Protein AF-A0AAU7U6L8-F1 (afdb_monomer_lite)

Organism: NCBI:txid694439

Secondary structure (DSSP, 8-state):
---HHHHHHHHHHHHHHHHHHHHHHTT-HHHHHHHHHHHHHHHHHHHHTT--

pLDDT: mean 86.15, std 10.53, range [50.56, 93.81]

Sequence (52 aa):
MKTKGQAIGFWMSIGIAVGVSLGAALHSIGAGIAIGAGLGVAIGIMAGRKLP

Foldseek 3Di:
DQALVNLLVVLQVVLQVQLCVVCVVVVHNPRSNVRSNVRSNVVSNVVNVPPD

Radius of gyration: 11.9 Å; chains: 1; bounding box: 26×14×32 Å

Structure (mmCIF, N/CA/C/O backbone):
data_AF-A0AAU7U6L8-F1
#
_entry.id   AF-A0AAU7U6L8-F1
#
loop_
_atom_site.group_PDB
_atom_site.id
_atom_site.type_symbol
_atom_site.label_atom_id
_atom_site.label_alt_id
_atom_site.label_comp_id
_atom_site.label_asym_id
_atom_site.label_entity_id
_atom_site.label_seq_id
_atom_site.pdbx_PDB_ins_code
_atom_site.Cartn_x
_atom_site.Cartn_y
_atom_site.Cartn_z
_atom_site.occupancy
_atom_site.B_iso_or_equiv
_atom_site.auth_seq_id
_atom_site.auth_comp_id
_atom_site.auth_asym_id
_atom_site.auth_atom_id
_atom_site.pdbx_PDB_model_num
ATOM 1 N N . MET A 1 1 ? -16.656 -8.675 13.518 1.00 50.56 1 MET A N 1
ATOM 2 C CA . MET A 1 1 ? -16.272 -7.247 13.575 1.00 50.56 1 MET A CA 1
AT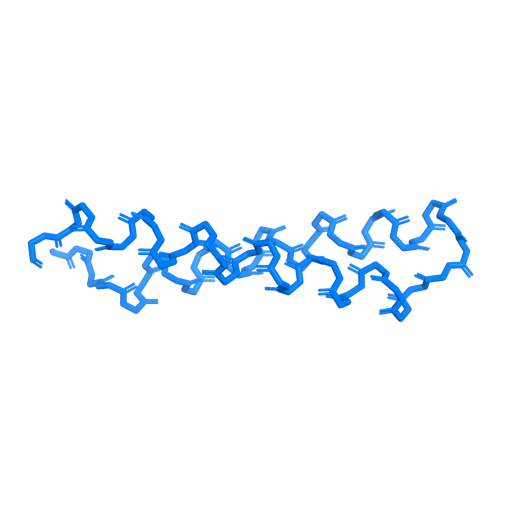OM 3 C C . MET A 1 1 ? -15.035 -7.068 12.708 1.00 50.56 1 MET A C 1
ATOM 5 O O . MET A 1 1 ? -14.048 -7.735 12.978 1.00 50.56 1 MET A O 1
ATOM 9 N N . LYS A 1 2 ? -15.092 -6.279 11.627 1.00 56.81 2 LYS A N 1
ATOM 10 C CA . LYS A 1 2 ? -13.885 -5.953 10.845 1.00 56.81 2 LYS A CA 1
ATOM 11 C C . LYS A 1 2 ? -13.162 -4.835 11.586 1.00 56.81 2 LYS A C 1
ATOM 13 O O . LYS A 1 2 ? -13.761 -3.790 11.819 1.00 56.81 2 LYS A O 1
ATOM 18 N N . THR A 1 3 ? -11.931 -5.079 12.017 1.00 73.56 3 THR A N 1
ATOM 19 C CA . THR A 1 3 ? -11.151 -4.087 12.768 1.00 73.56 3 THR A CA 1
ATOM 20 C C . THR A 1 3 ? -10.556 -3.049 11.815 1.00 73.56 3 THR A C 1
ATOM 22 O O . THR A 1 3 ? -10.376 -3.310 10.623 1.00 73.56 3 THR A O 1
ATOM 25 N N . LYS A 1 4 ? -10.213 -1.862 12.332 1.00 73.31 4 LYS A N 1
ATOM 26 C CA . LYS A 1 4 ? -9.567 -0.788 11.551 1.00 73.31 4 LYS A CA 1
ATOM 27 C C . LYS A 1 4 ? -8.300 -1.277 10.838 1.00 73.31 4 LYS A C 1
ATOM 29 O O . LYS A 1 4 ? -8.098 -0.964 9.669 1.00 73.31 4 LYS A O 1
ATOM 34 N N . GLY A 1 5 ? -7.510 -2.125 11.502 1.00 79.38 5 GLY A N 1
ATOM 35 C CA . GLY A 1 5 ? -6.327 -2.759 10.911 1.00 79.38 5 GLY A CA 1
ATOM 36 C C . GLY A 1 5 ? -6.653 -3.663 9.719 1.00 79.38 5 GLY A C 1
ATOM 37 O O . GLY A 1 5 ? -5.904 -3.693 8.750 1.00 79.38 5 GLY A O 1
ATOM 38 N N . GLN A 1 6 ? -7.805 -4.335 9.737 1.00 84.06 6 GLN A N 1
ATOM 39 C CA . GLN A 1 6 ? -8.247 -5.196 8.641 1.00 84.06 6 GLN A CA 1
ATOM 40 C C . GLN A 1 6 ? -8.654 -4.386 7.400 1.00 84.06 6 GLN A C 1
ATOM 42 O O . GLN A 1 6 ? -8.366 -4.797 6.278 1.00 84.06 6 GLN A O 1
ATOM 47 N N . ALA A 1 7 ? -9.274 -3.214 7.589 1.00 84.50 7 ALA A N 1
ATOM 48 C CA . ALA A 1 7 ? -9.558 -2.289 6.490 1.00 84.50 7 ALA A CA 1
ATOM 49 C C . ALA A 1 7 ? -8.280 -1.688 5.899 1.00 84.50 7 ALA A C 1
ATOM 51 O O . ALA A 1 7 ? -8.151 -1.628 4.679 1.00 84.50 7 ALA A O 1
ATOM 52 N N . ILE A 1 8 ? -7.327 -1.294 6.748 1.00 86.81 8 ILE A N 1
ATOM 53 C CA . ILE A 1 8 ? -6.032 -0.773 6.296 1.00 86.81 8 ILE A CA 1
ATOM 54 C C . ILE A 1 8 ? -5.276 -1.846 5.509 1.00 86.81 8 ILE A C 1
ATOM 56 O O . ILE A 1 8 ? -4.851 -1.577 4.392 1.00 86.81 8 ILE A O 1
ATOM 60 N N . GLY A 1 9 ? -5.175 -3.070 6.037 1.00 88.56 9 GLY A N 1
ATOM 61 C CA . GLY A 1 9 ? -4.502 -4.178 5.357 1.00 88.56 9 GLY A CA 1
ATOM 62 C C . GLY A 1 9 ? -5.116 -4.495 3.992 1.00 88.56 9 GLY A C 1
ATOM 63 O O . GLY A 1 9 ? -4.390 -4.592 3.008 1.00 88.56 9 GLY A O 1
ATOM 64 N N . PHE A 1 10 ? -6.448 -4.566 3.909 1.00 90.00 10 PHE A N 1
ATOM 65 C CA . PHE A 1 10 ? -7.161 -4.817 2.652 1.00 90.00 10 PHE A CA 1
ATOM 66 C C . PHE A 1 10 ? -6.895 -3.733 1.598 1.00 90.00 10 PHE A C 1
ATOM 68 O O . PHE A 1 10 ? -6.534 -4.037 0.460 1.00 90.00 10 PHE A O 1
ATOM 75 N N . TRP A 1 11 ? -7.027 -2.460 1.977 1.00 91.56 11 TRP A N 1
ATOM 76 C CA . TRP A 1 11 ? -6.781 -1.345 1.062 1.00 91.56 11 TRP A CA 1
ATOM 77 C C . TRP A 1 11 ? -5.307 -1.187 0.697 1.00 91.56 11 TRP A C 1
ATOM 79 O O . TRP A 1 11 ? -5.004 -0.768 -0.417 1.00 91.56 11 TRP A O 1
ATOM 89 N N . MET A 1 12 ? -4.388 -1.577 1.578 1.00 91.50 12 MET A N 1
ATOM 90 C CA . MET A 1 12 ? -2.959 -1.595 1.286 1.00 91.50 12 MET A CA 1
ATOM 91 C C . MET A 1 12 ? -2.611 -2.649 0.230 1.00 91.50 12 MET A C 1
ATOM 93 O O . MET A 1 12 ? -1.852 -2.348 -0.688 1.00 91.50 12 MET A O 1
ATOM 97 N N . SER A 1 13 ? -3.213 -3.843 0.286 1.00 92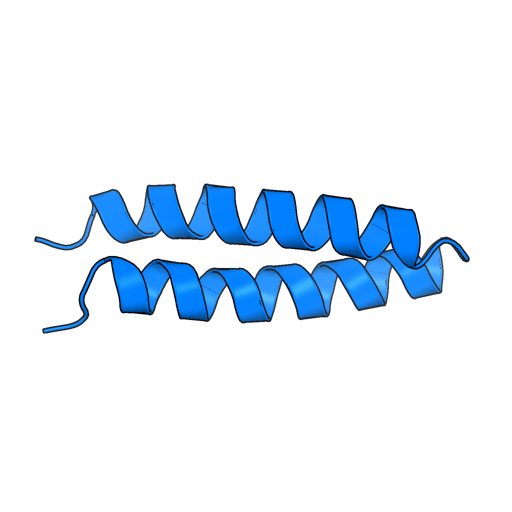.12 13 SER A N 1
ATOM 98 C CA . SER A 1 13 ? -3.040 -4.867 -0.756 1.00 92.12 13 SER A CA 1
ATOM 99 C C . SER A 1 13 ? -3.522 -4.376 -2.124 1.00 92.12 13 SER A C 1
ATOM 101 O O . SER A 1 13 ? -2.821 -4.541 -3.122 1.00 92.12 13 SER A O 1
ATOM 103 N N . ILE A 1 14 ? -4.689 -3.721 -2.165 1.00 92.69 14 ILE A N 1
ATOM 104 C CA . ILE A 1 14 ? -5.233 -3.125 -3.395 1.00 92.69 14 ILE A CA 1
ATOM 105 C C . ILE A 1 14 ? -4.324 -1.999 -3.891 1.00 92.69 14 ILE A C 1
ATOM 107 O O . ILE A 1 14 ? -3.980 -1.960 -5.070 1.00 92.69 14 ILE A O 1
ATOM 111 N N . GLY A 1 15 ? -3.904 -1.109 -2.993 1.00 92.94 15 GLY A N 1
ATOM 112 C CA . GLY A 1 15 ? -3.014 0.001 -3.309 1.00 92.94 15 GLY A CA 1
ATOM 113 C C . GLY A 1 15 ? -1.706 -0.472 -3.934 1.00 92.94 15 GLY A C 1
ATOM 114 O O . GLY A 1 15 ? -1.316 0.046 -4.976 1.00 92.94 15 GLY A O 1
ATOM 115 N N . ILE A 1 16 ? -1.065 -1.503 -3.375 1.00 93.81 16 ILE A N 1
ATOM 116 C CA . ILE A 1 16 ? 0.158 -2.076 -3.952 1.00 93.81 16 ILE A CA 1
ATOM 117 C C . ILE A 1 16 ? -0.116 -2.740 -5.303 1.00 93.81 16 ILE A C 1
ATOM 119 O O . ILE A 1 16 ? 0.643 -2.503 -6.235 1.00 93.81 16 ILE A O 1
ATOM 123 N N . ALA A 1 17 ? -1.192 -3.515 -5.458 1.00 93.38 17 ALA A N 1
ATOM 124 C CA . ALA A 1 17 ? -1.516 -4.149 -6.739 1.00 93.38 17 ALA A CA 1
ATOM 125 C C . ALA A 1 17 ? -1.723 -3.116 -7.863 1.00 93.38 17 ALA A C 1
ATOM 127 O O . ALA A 1 17 ? -1.161 -3.244 -8.956 1.00 93.38 17 ALA A O 1
ATOM 128 N N . VAL A 1 18 ? -2.479 -2.053 -7.577 1.00 93.25 18 VAL A N 1
ATOM 129 C CA . VAL A 1 18 ? -2.692 -0.937 -8.508 1.00 93.25 18 VAL A CA 1
ATOM 130 C C . VAL A 1 18 ? -1.388 -0.184 -8.753 1.00 93.25 18 VAL A C 1
ATOM 132 O O . VAL A 1 18 ? -1.038 0.068 -9.901 1.00 93.25 18 VAL A O 1
ATOM 135 N N . GLY A 1 19 ? -0.637 0.130 -7.698 1.00 93.44 19 GLY A N 1
ATOM 136 C CA . GLY A 1 19 ? 0.627 0.852 -7.786 1.00 93.44 19 GLY A CA 1
ATOM 137 C C . GLY A 1 19 ? 1.687 0.120 -8.599 1.00 93.44 19 GLY A C 1
ATOM 138 O O . GLY A 1 19 ? 2.318 0.724 -9.458 1.00 93.44 19 GLY A O 1
ATOM 139 N N . VAL A 1 20 ? 1.851 -1.187 -8.396 1.00 92.69 20 VAL A N 1
ATOM 140 C CA . VAL A 1 20 ? 2.773 -2.020 -9.182 1.00 92.69 20 VAL A CA 1
ATOM 141 C C . VAL A 1 20 ? 2.351 -2.053 -10.648 1.00 92.69 20 VAL A C 1
ATOM 143 O O . VAL A 1 20 ? 3.201 -1.895 -11.519 1.00 92.69 20 VAL A O 1
ATOM 146 N N . SER A 1 21 ? 1.051 -2.177 -10.931 1.00 92.62 21 SER A N 1
ATOM 147 C CA . SER A 1 21 ? 0.530 -2.148 -12.306 1.00 92.62 21 SER A CA 1
ATOM 148 C C . SER A 1 21 ? 0.795 -0.798 -12.983 1.00 92.62 21 SER A C 1
ATOM 150 O O . SER A 1 21 ? 1.235 -0.749 -14.130 1.00 92.62 21 SER A O 1
ATOM 152 N N . LEU A 1 22 ? 0.599 0.303 -12.251 1.00 90.88 22 LEU A N 1
ATOM 153 C CA . LEU A 1 22 ? 0.884 1.655 -12.731 1.00 90.88 22 LEU A CA 1
ATOM 154 C C . LEU A 1 22 ? 2.387 1.876 -12.944 1.00 90.88 22 LEU A C 1
ATOM 156 O O . LEU A 1 22 ? 2.800 2.431 -13.955 1.00 90.88 22 LEU A O 1
ATOM 160 N N . GLY A 1 23 ? 3.214 1.414 -12.008 1.00 92.50 23 GLY A N 1
ATOM 161 C CA . GLY A 1 23 ? 4.668 1.502 -12.094 1.00 92.50 23 GLY A CA 1
ATOM 162 C C . GLY A 1 23 ? 5.228 0.685 -13.249 1.00 92.50 23 GLY A C 1
ATOM 163 O O . GLY A 1 23 ? 6.130 1.151 -13.936 1.00 92.50 23 GLY A O 1
ATOM 164 N N . ALA A 1 24 ? 4.663 -0.493 -13.515 1.00 91.94 24 ALA A N 1
ATOM 165 C CA . ALA A 1 24 ? 5.003 -1.291 -14.686 1.00 91.94 24 ALA A CA 1
ATOM 166 C C . ALA A 1 24 ? 4.634 -0.561 -15.988 1.00 91.94 24 ALA A C 1
ATOM 168 O O . ALA A 1 24 ? 5.456 -0.498 -16.900 1.00 91.94 24 ALA A O 1
ATOM 169 N N . ALA A 1 25 ? 3.450 0.061 -16.052 1.00 92.31 25 ALA A N 1
ATOM 170 C CA . ALA A 1 25 ? 3.025 0.851 -17.210 1.00 92.31 25 ALA A CA 1
ATOM 171 C C . ALA A 1 25 ? 3.910 2.089 -17.448 1.00 92.31 25 ALA A C 1
ATOM 173 O O . ALA A 1 25 ? 4.168 2.459 -18.590 1.00 92.31 25 ALA A O 1
ATOM 174 N N . LEU A 1 26 ? 4.407 2.707 -16.375 1.00 91.75 26 LEU A N 1
ATOM 175 C CA . LEU A 1 26 ? 5.274 3.888 -16.417 1.00 91.75 26 LEU A CA 1
ATOM 176 C C . LEU A 1 26 ? 6.773 3.547 -16.493 1.00 91.75 26 LEU A C 1
ATOM 178 O O . LEU A 1 26 ? 7.603 4.448 -16.392 1.00 91.75 26 LEU A O 1
ATOM 182 N N . HIS A 1 27 ? 7.134 2.263 -16.622 1.00 89.88 27 HIS A N 1
ATOM 183 C CA . HIS A 1 27 ? 8.521 1.775 -16.567 1.00 89.88 27 HIS A CA 1
ATOM 184 C C . HIS A 1 27 ? 9.280 2.206 -15.290 1.00 89.88 27 HIS A C 1
ATOM 186 O O . HIS A 1 27 ? 10.505 2.281 -15.256 1.00 89.88 27 HIS A O 1
ATOM 192 N N . SER A 1 28 ? 8.545 2.503 -14.215 1.00 90.88 28 SER A N 1
ATOM 193 C CA . SER A 1 28 ? 9.065 2.973 -12.934 1.00 90.88 28 SER A CA 1
ATOM 194 C C . SER A 1 28 ? 8.310 2.307 -11.787 1.00 90.88 28 SER A C 1
ATOM 196 O O . SER A 1 28 ? 7.394 2.861 -11.173 1.00 90.88 28 SER A O 1
ATOM 198 N N . ILE A 1 29 ? 8.714 1.069 -11.492 1.00 89.50 29 ILE A N 1
ATOM 199 C CA . ILE A 1 29 ? 8.122 0.247 -10.428 1.00 89.50 29 ILE A CA 1
ATOM 200 C C . ILE A 1 29 ? 8.266 0.935 -9.064 1.00 89.50 29 ILE A C 1
ATOM 202 O O . ILE A 1 29 ? 7.327 0.915 -8.274 1.00 89.50 29 ILE A O 1
ATOM 206 N N . GLY A 1 30 ? 9.398 1.601 -8.804 1.00 89.00 30 GLY A N 1
ATOM 207 C CA . GLY A 1 30 ? 9.625 2.327 -7.551 1.00 89.00 30 GLY A CA 1
ATOM 208 C C . GLY A 1 30 ? 8.601 3.441 -7.316 1.00 89.00 30 GLY A C 1
ATOM 209 O O . GLY A 1 30 ? 8.013 3.520 -6.237 1.00 89.00 30 GLY A O 1
ATOM 210 N N . ALA A 1 31 ? 8.322 4.248 -8.346 1.00 90.00 31 ALA A N 1
ATOM 211 C CA . ALA A 1 31 ? 7.291 5.282 -8.276 1.00 90.00 31 ALA A CA 1
ATOM 212 C C . ALA A 1 31 ? 5.890 4.669 -8.121 1.00 90.00 31 ALA A C 1
ATOM 214 O O . ALA A 1 31 ? 5.104 5.124 -7.291 1.00 90.00 31 ALA A O 1
ATOM 215 N N . GLY A 1 32 ? 5.600 3.594 -8.858 1.00 91.81 32 GLY A N 1
ATOM 216 C CA . GLY A 1 32 ? 4.334 2.872 -8.757 1.00 91.81 32 GLY A CA 1
ATOM 217 C C . GLY A 1 32 ? 4.057 2.316 -7.360 1.00 91.81 32 GLY A C 1
ATOM 218 O O . GLY A 1 32 ? 2.971 2.520 -6.822 1.00 91.81 32 GLY A O 1
ATOM 219 N N . ILE A 1 33 ? 5.045 1.674 -6.729 1.00 92.62 33 ILE A N 1
ATOM 220 C CA . ILE A 1 33 ? 4.922 1.149 -5.362 1.00 92.62 33 ILE A CA 1
ATO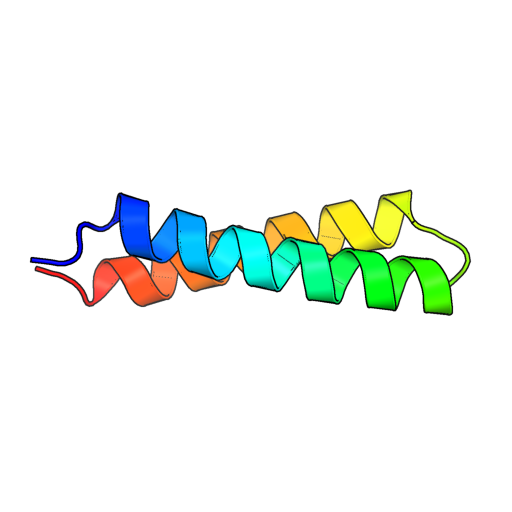M 221 C C . ILE A 1 33 ? 4.706 2.287 -4.362 1.00 92.62 33 ILE A C 1
ATOM 223 O O . ILE A 1 33 ? 3.832 2.169 -3.506 1.00 92.62 33 ILE A O 1
ATOM 227 N N . ALA A 1 34 ? 5.448 3.394 -4.471 1.00 92.62 34 ALA A N 1
ATOM 228 C CA . ALA A 1 34 ? 5.294 4.536 -3.569 1.00 92.62 34 ALA A CA 1
ATOM 229 C C . ALA A 1 34 ? 3.889 5.156 -3.660 1.00 92.62 34 ALA A C 1
ATOM 231 O O . ALA A 1 34 ? 3.237 5.383 -2.638 1.00 92.62 34 ALA A O 1
ATOM 232 N N . ILE A 1 35 ? 3.393 5.362 -4.884 1.00 91.94 35 ILE A N 1
ATOM 233 C CA . ILE A 1 35 ? 2.043 5.878 -5.144 1.00 91.94 35 ILE A CA 1
ATOM 234 C C . ILE A 1 35 ? 0.988 4.893 -4.631 1.00 91.94 35 ILE A C 1
ATOM 236 O O . ILE A 1 35 ? 0.061 5.288 -3.925 1.00 91.94 35 ILE A O 1
ATOM 240 N N . GLY A 1 36 ? 1.145 3.607 -4.942 1.00 92.81 36 GLY A N 1
ATOM 241 C CA . GLY A 1 36 ? 0.225 2.552 -4.532 1.00 92.81 36 GLY A CA 1
ATOM 242 C C . GLY A 1 36 ? 0.138 2.367 -3.023 1.00 92.81 36 GLY A C 1
ATOM 243 O O . GLY A 1 36 ? -0.957 2.287 -2.470 1.00 92.81 36 GLY A O 1
ATOM 244 N N . A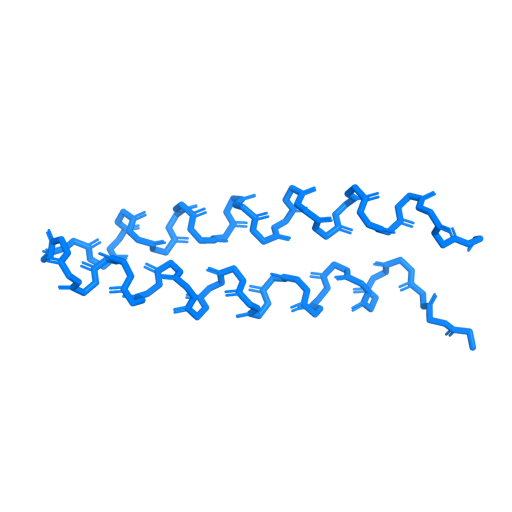LA A 1 37 ? 1.281 2.349 -2.336 1.00 91.44 37 ALA A N 1
ATOM 245 C CA . ALA A 1 37 ? 1.341 2.269 -0.883 1.00 91.44 37 ALA A CA 1
ATOM 246 C C . ALA A 1 37 ? 0.719 3.515 -0.232 1.00 91.44 37 ALA A C 1
ATOM 248 O O . ALA A 1 37 ? -0.086 3.382 0.689 1.00 91.44 37 ALA A O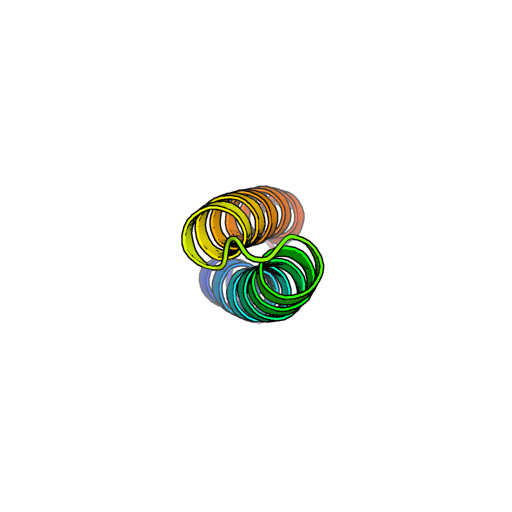 1
ATOM 249 N N . GLY A 1 38 ? 1.021 4.713 -0.749 1.00 92.38 38 GLY A N 1
ATOM 250 C CA . GLY A 1 38 ? 0.429 5.966 -0.275 1.00 92.38 38 GLY A CA 1
ATOM 251 C C . GLY A 1 38 ? -1.095 5.993 -0.420 1.00 92.38 38 GLY A C 1
ATOM 252 O O . GLY A 1 38 ? -1.803 6.272 0.548 1.00 92.38 38 GLY A O 1
ATOM 253 N N . LEU A 1 39 ? -1.612 5.633 -1.600 1.00 90.62 39 LEU A N 1
ATOM 254 C CA . LEU A 1 39 ? -3.053 5.540 -1.864 1.00 90.62 39 LEU A CA 1
ATOM 255 C C . LEU A 1 39 ? -3.731 4.470 -1.006 1.00 90.62 39 LEU A C 1
ATOM 257 O O . LEU A 1 39 ? -4.758 4.742 -0.386 1.00 90.62 39 LEU A O 1
ATOM 261 N N . GLY A 1 40 ? -3.155 3.269 -0.936 1.00 90.88 40 GLY A N 1
ATOM 262 C CA . GLY A 1 40 ? -3.713 2.158 -0.166 1.00 90.88 40 GLY A CA 1
ATOM 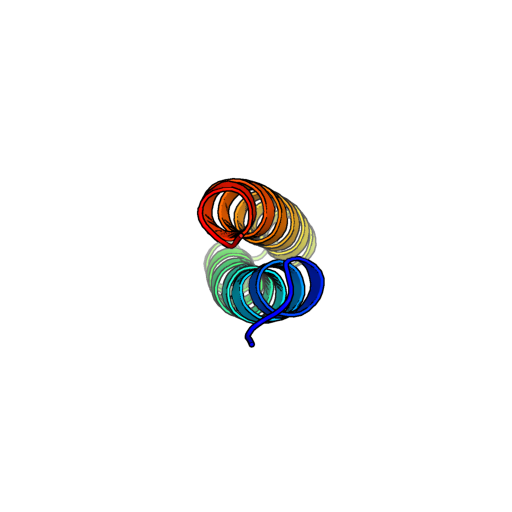263 C C . GLY A 1 40 ? -3.821 2.472 1.325 1.00 90.88 40 GLY A C 1
ATOM 264 O O . GLY A 1 40 ? -4.853 2.204 1.940 1.00 90.88 40 GLY A O 1
ATOM 265 N N . VAL A 1 41 ? -2.801 3.113 1.903 1.00 89.94 41 VAL A N 1
ATOM 266 C CA . VAL A 1 41 ? -2.826 3.554 3.305 1.00 89.94 41 VAL A CA 1
ATOM 267 C C . VAL A 1 41 ? -3.821 4.699 3.508 1.00 89.94 41 VAL A C 1
ATOM 269 O O . VAL A 1 41 ? -4.627 4.637 4.436 1.00 89.94 41 VAL A O 1
ATOM 272 N N . ALA A 1 42 ? -3.830 5.713 2.637 1.00 90.81 42 ALA A N 1
ATOM 273 C CA . ALA A 1 42 ? -4.744 6.851 2.754 1.00 90.81 42 ALA A CA 1
ATOM 274 C C . ALA A 1 42 ? -6.220 6.417 2.706 1.00 90.81 42 ALA A C 1
ATOM 276 O O . ALA A 1 42 ? -7.017 6.799 3.570 1.00 90.81 42 ALA A O 1
ATOM 277 N N . ILE A 1 43 ? -6.574 5.561 1.743 1.00 89.44 43 ILE A N 1
ATOM 278 C CA . ILE A 1 43 ? -7.930 5.019 1.615 1.00 89.44 43 ILE A CA 1
ATOM 279 C C . ILE A 1 43 ? -8.230 4.065 2.773 1.00 89.44 43 ILE A C 1
ATOM 281 O O . ILE A 1 43 ? -9.307 4.143 3.358 1.00 89.44 43 ILE A O 1
ATOM 285 N N . GLY A 1 44 ? -7.278 3.213 3.159 1.00 88.69 44 GLY A N 1
ATOM 286 C CA . GLY A 1 44 ? -7.422 2.296 4.286 1.00 88.69 44 GLY A CA 1
ATOM 287 C C . GLY A 1 44 ? -7.735 3.005 5.604 1.00 88.69 44 GLY A C 1
ATOM 288 O O . GLY A 1 44 ? -8.630 2.579 6.334 1.00 88.69 44 GLY A O 1
ATOM 289 N N . ILE A 1 45 ? -7.066 4.127 5.882 1.00 87.62 45 ILE A N 1
ATOM 290 C CA . ILE A 1 45 ? -7.330 4.968 7.057 1.00 87.62 45 ILE A CA 1
ATOM 291 C C . ILE A 1 45 ? -8.710 5.628 6.949 1.00 87.62 45 ILE A C 1
ATOM 293 O O . ILE A 1 45 ? -9.481 5.606 7.911 1.00 87.62 45 ILE A O 1
ATOM 297 N N . MET A 1 46 ? -9.056 6.189 5.786 1.00 87.12 46 MET A N 1
ATOM 298 C CA . MET A 1 46 ? -10.349 6.849 5.575 1.00 87.12 46 MET A CA 1
ATOM 299 C C . MET A 1 46 ? -11.527 5.870 5.689 1.00 87.12 46 MET A C 1
ATOM 301 O O . MET A 1 46 ? -12.520 6.167 6.353 1.00 87.12 46 MET A O 1
ATOM 305 N N . ALA A 1 47 ? -11.409 4.686 5.090 1.00 84.56 47 ALA A N 1
ATOM 306 C CA . ALA A 1 47 ? -12.400 3.621 5.169 1.00 84.56 47 ALA A CA 1
ATOM 307 C C . ALA A 1 47 ? -12.471 3.024 6.583 1.00 84.56 47 ALA A C 1
ATOM 309 O O . ALA A 1 47 ? -13.560 2.764 7.093 1.00 84.56 47 ALA A O 1
ATOM 310 N N . GLY A 1 48 ? -11.322 2.870 7.248 1.00 81.88 48 GLY A N 1
ATOM 311 C CA . GLY A 1 48 ? -11.226 2.399 8.626 1.00 81.88 48 GLY A CA 1
ATOM 312 C C . GLY A 1 48 ? -11.841 3.357 9.649 1.00 81.88 48 GLY A C 1
ATOM 313 O O . GLY A 1 48 ? -12.369 2.897 10.656 1.00 81.88 48 GLY A O 1
ATOM 314 N N . ARG A 1 49 ? -11.863 4.675 9.393 1.00 75.12 49 ARG A N 1
ATOM 315 C CA . ARG A 1 49 ? -12.562 5.650 10.258 1.00 75.12 49 ARG A CA 1
ATOM 316 C C . ARG A 1 49 ? -14.076 5.436 10.326 1.00 75.12 49 ARG A C 1
ATOM 318 O O . ARG A 1 49 ? -14.678 5.882 11.295 1.00 75.12 49 ARG A O 1
ATOM 325 N N . LYS A 1 50 ? -14.682 4.784 9.327 1.00 64.44 50 LYS A N 1
ATOM 326 C CA . LYS A 1 50 ? -16.117 4.443 9.321 1.00 64.44 50 LYS A CA 1
ATOM 327 C C . LYS A 1 50 ? -16.429 3.119 10.027 1.00 64.44 50 LYS A C 1
ATOM 329 O O . LYS A 1 50 ? -17.601 2.783 10.165 1.00 64.44 50 LYS A O 1
ATOM 334 N N . LEU A 1 51 ? -15.411 2.365 10.448 1.00 61.31 51 LEU A N 1
ATOM 335 C CA . LEU A 1 51 ? -15.596 1.164 11.259 1.00 61.31 51 LEU A CA 1
ATOM 336 C C . LEU A 1 51 ? -15.637 1.562 12.746 1.00 61.31 51 LEU A C 1
ATOM 338 O O . LEU A 1 51 ? -14.798 2.380 13.145 1.00 61.31 51 LEU A O 1
ATOM 342 N N . PRO A 1 52 ? -16.596 1.024 13.529 1.00 55.56 52 PRO A N 1
ATOM 343 C CA . PRO A 1 52 ? -16.740 1.333 14.952 1.00 55.56 52 PRO A CA 1
ATOM 344 C C . PRO A 1 52 ? -15.439 1.070 15.724 1.00 55.56 52 PRO A C 1
ATOM 346 O O . PRO A 1 52 ? -14.757 0.060 15.426 1.00 55.56 52 PRO A O 1
#